Protein AF-A0A1M5IJJ0-F1 (afdb_monomer_lite)

pLDDT: mean 85.7, std 8.07, range [45.72, 94.06]

Organism: Flavobacterium johnsoniae (NCBI:txid986)

Structure (mmCIF, N/CA/C/O backbone):
data_AF-A0A1M5IJJ0-F1
#
_entry.id   AF-A0A1M5IJJ0-F1
#
loop_
_atom_site.group_PDB
_atom_site.id
_atom_site.type_symbol
_atom_site.label_atom_id
_atom_site.label_alt_id
_atom_site.label_comp_id
_atom_site.label_asym_id
_atom_site.label_entity_id
_atom_site.label_seq_id
_atom_site.pdbx_PDB_ins_code
_atom_site.Cartn_x
_atom_site.Cartn_y
_atom_site.Cartn_z
_atom_site.occupancy
_atom_site.B_iso_or_equiv
_atom_site.auth_seq_id
_atom_site.auth_comp_id
_atom_site.auth_asym_id
_atom_site.auth_atom_id
_atom_site.pdbx_PDB_model_num
ATOM 1 N N . MET A 1 1 ? 3.854 2.420 48.254 1.00 45.72 1 MET A N 1
ATOM 2 C CA . MET A 1 1 ? 2.542 1.805 47.954 1.00 45.72 1 MET A CA 1
ATOM 3 C C . MET A 1 1 ? 1.909 2.588 46.817 1.00 45.72 1 MET A C 1
ATOM 5 O O . MET A 1 1 ? 1.752 3.792 46.966 1.00 45.72 1 MET A O 1
ATOM 9 N N . SER A 1 2 ? 1.627 1.962 45.672 1.00 63.81 2 SER A N 1
ATOM 10 C CA . SER A 1 2 ? 0.898 2.624 44.582 1.00 63.81 2 SER A CA 1
ATOM 11 C C . SER A 1 2 ? -0.583 2.694 44.946 1.00 63.81 2 SER A C 1
ATOM 13 O O . SER A 1 2 ? -1.209 1.660 45.181 1.00 63.81 2 SER A O 1
ATOM 15 N N . VAL A 1 3 ? -1.131 3.903 45.017 1.00 73.94 3 VAL A N 1
ATOM 16 C CA . VAL A 1 3 ? -2.562 4.127 45.242 1.00 73.94 3 VAL A CA 1
ATOM 17 C C . VAL A 1 3 ? -3.299 3.719 43.968 1.00 73.94 3 VAL A C 1
ATOM 19 O O . VAL A 1 3 ? -3.026 4.262 42.900 1.00 73.94 3 VAL A O 1
ATOM 22 N N . ILE A 1 4 ? -4.194 2.736 44.060 1.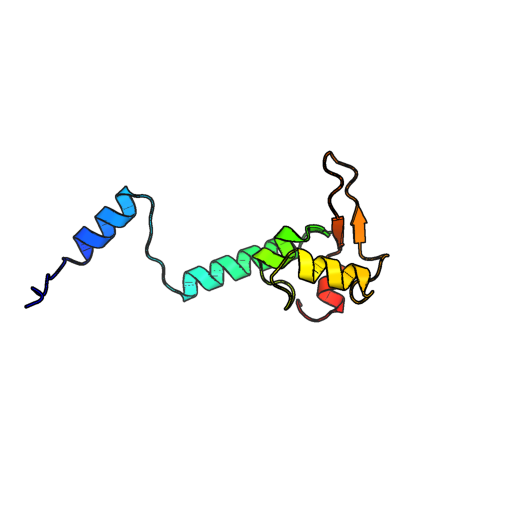00 75.25 4 ILE A N 1
ATOM 23 C CA . ILE A 1 4 ? -5.053 2.353 42.936 1.00 75.25 4 ILE A CA 1
ATOM 24 C C . ILE A 1 4 ? -6.099 3.454 42.776 1.00 75.25 4 ILE A C 1
ATOM 26 O O . ILE A 1 4 ? -6.911 3.682 43.671 1.00 75.25 4 ILE A O 1
ATOM 30 N N . GLN A 1 5 ? -6.047 4.157 41.648 1.00 79.56 5 GLN A N 1
ATOM 31 C CA . GLN A 1 5 ? -6.950 5.254 41.334 1.00 79.56 5 GLN A CA 1
ATOM 32 C C . GLN A 1 5 ? -8.009 4.749 40.353 1.00 79.56 5 GLN A C 1
ATOM 34 O O . GLN A 1 5 ? -7.692 4.347 39.234 1.00 79.56 5 GLN A O 1
ATOM 39 N N . TYR A 1 6 ? -9.264 4.731 40.790 1.00 81.19 6 TYR A N 1
ATOM 40 C CA . TYR A 1 6 ? -10.393 4.347 39.950 1.00 81.19 6 TYR A CA 1
ATOM 41 C C . TYR A 1 6 ? -10.878 5.574 39.181 1.00 81.19 6 TYR A C 1
ATOM 43 O O . TYR A 1 6 ? -11.117 6.623 39.775 1.00 81.19 6 TYR A O 1
ATOM 51 N N . ILE A 1 7 ? -11.006 5.444 37.862 1.00 82.00 7 ILE A N 1
ATOM 52 C CA . ILE A 1 7 ? -11.482 6.511 36.979 1.00 82.00 7 ILE A CA 1
ATOM 53 C C . ILE A 1 7 ? -12.855 6.109 36.451 1.00 82.00 7 ILE A C 1
ATOM 55 O O . ILE A 1 7 ? -13.056 4.967 36.032 1.00 82.00 7 ILE A O 1
ATOM 59 N N . ASN A 1 8 ? -13.799 7.048 36.453 1.00 89.62 8 ASN A N 1
ATOM 60 C CA . ASN A 1 8 ? -15.088 6.841 35.813 1.00 89.62 8 ASN A CA 1
ATOM 61 C C . ASN A 1 8 ? -14.897 6.759 34.289 1.00 89.62 8 ASN A C 1
ATOM 63 O O . ASN A 1 8 ? -14.359 7.675 33.665 1.00 89.62 8 ASN A O 1
ATOM 67 N N . ALA A 1 9 ? -15.352 5.663 33.681 1.00 84.31 9 ALA A N 1
ATOM 68 C CA . ALA A 1 9 ? -15.188 5.429 32.249 1.00 84.31 9 ALA A CA 1
ATOM 69 C C . ALA A 1 9 ? -15.823 6.535 31.385 1.00 84.31 9 ALA A C 1
ATOM 71 O O . ALA A 1 9 ? -15.252 6.909 30.362 1.00 84.31 9 ALA A O 1
ATOM 72 N N . ASN A 1 10 ? -16.961 7.095 31.802 1.00 85.06 10 ASN A N 1
ATOM 73 C CA . ASN A 1 10 ? -17.656 8.135 31.043 1.00 85.06 10 ASN A CA 1
ATOM 74 C C . ASN A 1 10 ? -16.881 9.458 31.064 1.00 85.06 10 ASN A C 1
ATOM 76 O O . ASN A 1 10 ? -16.657 10.043 30.006 1.00 85.06 10 ASN A O 1
ATOM 80 N N . GLU A 1 11 ? -16.393 9.880 32.235 1.00 87.81 11 GLU A N 1
ATOM 81 C CA . GLU A 1 11 ? -15.565 11.091 32.371 1.00 87.81 11 GLU A CA 1
ATOM 82 C C . GLU A 1 11 ? -14.270 10.981 31.558 1.00 87.81 11 GLU A C 1
ATOM 84 O O . GLU A 1 11 ? -13.835 11.936 30.911 1.00 87.81 11 GLU A O 1
ATOM 89 N N . PHE A 1 12 ? -13.673 9.788 31.533 1.00 86.69 12 PHE A N 1
ATOM 90 C CA . PHE A 1 12 ? -12.493 9.521 30.720 1.00 86.69 12 PHE A CA 1
ATOM 91 C C . PHE A 1 12 ? -12.786 9.642 29.218 1.00 86.69 12 PHE A C 1
ATOM 93 O O . PHE A 1 12 ? -12.032 10.285 28.485 1.00 86.69 12 PHE A O 1
ATOM 100 N N . ILE A 1 13 ? -13.905 9.080 28.750 1.00 85.88 13 ILE A N 1
ATOM 101 C CA . ILE A 1 13 ? -14.329 9.183 27.346 1.00 85.88 13 ILE A CA 1
ATOM 102 C C . ILE A 1 13 ? -14.593 10.644 26.955 1.00 85.88 13 ILE A C 1
ATOM 104 O O . ILE A 1 13 ? -14.197 11.067 25.867 1.00 85.88 13 ILE A O 1
ATOM 108 N N . GLU A 1 14 ? -15.233 11.433 27.818 1.00 88.12 14 GLU A N 1
ATOM 109 C CA . GLU A 1 14 ? -15.484 12.857 27.561 1.00 88.12 14 GLU A CA 1
ATOM 110 C C . GLU A 1 14 ? -14.192 13.677 27.484 1.00 88.12 14 GLU A C 1
ATOM 112 O O . GLU A 1 14 ? -14.036 14.497 26.574 1.00 88.12 14 GLU A O 1
ATOM 117 N N . GLN A 1 15 ? -13.222 13.409 28.364 1.00 88.62 15 GLN A N 1
ATOM 118 C CA . GLN A 1 15 ? -11.899 14.037 28.290 1.00 88.62 15 GLN A CA 1
ATOM 119 C C . GLN A 1 15 ? -11.133 13.682 27.014 1.00 88.62 15 GLN A C 1
ATOM 121 O O . GLN A 1 15 ? -10.388 14.510 26.489 1.00 88.62 15 GLN A O 1
ATOM 126 N N . LEU A 1 16 ? -11.277 12.459 26.505 1.00 88.62 16 LEU A N 1
ATOM 127 C CA . LEU A 1 16 ? -10.673 12.091 25.227 1.00 88.62 16 LEU A CA 1
ATOM 128 C C . LEU A 1 16 ? -11.325 12.865 24.080 1.00 88.62 16 LEU A C 1
ATOM 130 O O . LEU A 1 16 ? -10.615 13.463 23.269 1.00 88.62 16 LEU A O 1
ATOM 134 N N . LYS A 1 17 ? -12.661 12.940 24.061 1.00 86.88 17 LYS A N 1
ATOM 135 C CA . LYS A 1 17 ? -13.408 13.681 23.035 1.00 86.88 17 LYS A CA 1
ATOM 136 C C . LYS A 1 17 ? -13.055 15.166 23.015 1.00 86.88 17 LYS A C 1
ATOM 138 O O . LYS A 1 17 ? -12.862 15.714 21.933 1.00 86.88 17 LYS A O 1
ATOM 143 N N . SER A 1 18 ? -12.906 15.810 24.176 1.00 90.25 18 SER A 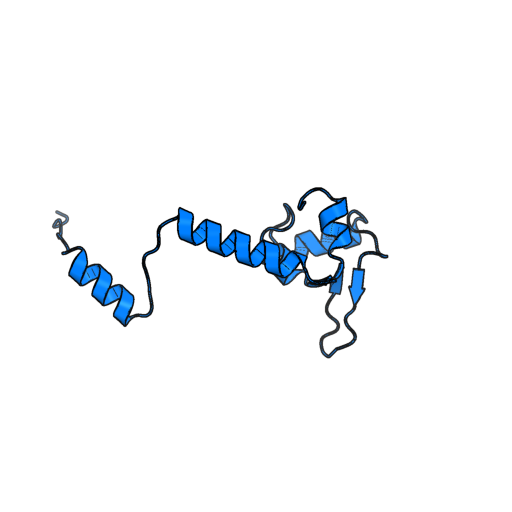N 1
ATOM 144 C CA . SER A 1 18 ? -12.518 17.230 24.251 1.00 90.25 18 SER A CA 1
ATOM 145 C C . SER A 1 18 ? -11.106 17.501 23.714 1.00 90.25 18 SER A C 1
ATOM 147 O O . SER A 1 18 ? -10.826 18.600 23.242 1.00 90.25 18 SER A O 1
ATOM 149 N N . LYS A 1 19 ? -10.236 16.483 23.702 1.00 89.38 19 LYS A N 1
ATOM 150 C CA . LYS A 1 19 ? -8.907 16.511 23.067 1.00 89.38 19 LYS A CA 1
ATOM 151 C C . LYS A 1 19 ? -8.919 16.067 21.597 1.00 89.38 19 LYS A C 1
ATOM 153 O O . LYS A 1 19 ? -7.854 15.927 20.999 1.00 89.38 19 LYS A O 1
ATOM 158 N N . GLY A 1 20 ? -10.094 15.822 21.012 1.00 84.62 20 GLY A N 1
ATOM 159 C CA . GLY A 1 20 ? -10.247 15.343 19.635 1.00 84.62 20 GLY A CA 1
ATOM 160 C C . GLY A 1 20 ? -9.923 13.857 19.441 1.00 84.62 20 GLY A C 1
ATOM 161 O O . GLY A 1 20 ? -9.692 13.423 18.314 1.00 84.62 20 GLY A O 1
ATOM 162 N N . LEU A 1 21 ? -9.884 13.073 20.521 1.00 82.88 21 LEU A N 1
ATOM 163 C CA . LEU A 1 21 ? -9.619 11.636 20.498 1.00 82.88 21 LEU A CA 1
ATOM 164 C C . LEU A 1 21 ? -10.929 10.856 20.641 1.00 82.88 21 LEU A C 1
ATOM 166 O O . LEU A 1 21 ? -11.819 11.230 21.402 1.00 82.88 21 LEU A O 1
ATOM 170 N N . VAL A 1 22 ? -11.044 9.742 19.921 1.00 81.69 22 VAL A N 1
ATOM 171 C CA . VAL A 1 22 ? -12.225 8.872 19.950 1.00 81.69 22 VAL A CA 1
ATOM 172 C C . VAL A 1 22 ? -11.773 7.434 20.155 1.00 81.69 22 VAL A C 1
ATOM 174 O O . VAL A 1 22 ? -10.826 6.981 19.514 1.00 81.69 22 VAL A O 1
ATOM 177 N N . ILE A 1 23 ? -12.454 6.720 21.051 1.00 80.19 23 ILE A N 1
ATOM 178 C CA . ILE A 1 23 ? -12.293 5.275 21.213 1.00 80.19 23 ILE A CA 1
ATOM 179 C C . ILE A 1 23 ? -13.214 4.598 20.202 1.00 80.19 23 ILE A C 1
ATOM 181 O O . ILE A 1 23 ? -14.417 4.850 20.193 1.00 80.19 23 ILE A O 1
ATOM 185 N N . VAL A 1 24 ? -12.638 3.750 19.360 1.00 78.50 24 VAL A N 1
ATOM 186 C CA . VAL A 1 24 ? -13.360 2.917 18.395 1.00 78.50 24 VAL A CA 1
ATOM 187 C C . VAL A 1 24 ? -13.037 1.458 18.654 1.00 78.50 24 VAL A C 1
ATOM 189 O O . VAL A 1 24 ? -11.975 1.136 19.198 1.00 78.50 24 VAL A O 1
ATOM 192 N N . SER A 1 25 ? -13.940 0.567 18.253 1.00 83.19 25 SER A N 1
ATOM 193 C CA . SER A 1 25 ? -13.626 -0.858 18.267 1.00 83.19 25 SER A CA 1
ATOM 194 C C . SER A 1 25 ? -12.528 -1.172 17.245 1.00 83.19 25 SER A C 1
ATOM 196 O O . SER A 1 25 ? -12.381 -0.500 16.218 1.00 83.19 25 SER A O 1
ATOM 198 N N . ILE A 1 26 ? -11.758 -2.230 17.503 1.00 79.88 26 ILE A N 1
ATOM 199 C CA . ILE A 1 26 ? -10.723 -2.675 16.563 1.00 79.88 26 ILE A CA 1
ATOM 200 C C . ILE A 1 26 ? -11.325 -3.059 15.200 1.00 79.88 26 ILE A C 1
ATOM 202 O O . ILE A 1 26 ? -10.759 -2.718 14.165 1.00 79.88 26 ILE A O 1
ATOM 206 N N . ASN A 1 27 ? -12.530 -3.639 15.194 1.00 79.06 27 ASN A N 1
ATOM 207 C CA . ASN A 1 27 ? -13.254 -4.032 13.982 1.00 79.06 27 ASN A CA 1
ATOM 208 C C . ASN A 1 27 ? -13.630 -2.824 13.108 1.00 79.06 27 ASN A C 1
ATOM 210 O O . ASN A 1 27 ? -13.490 -2.867 11.884 1.00 79.06 27 ASN A O 1
ATOM 214 N N . GLU A 1 28 ? -14.089 -1.725 13.716 1.00 78.19 28 GLU A N 1
ATOM 215 C CA . GLU A 1 28 ? -14.394 -0.484 12.988 1.00 78.19 28 GLU A CA 1
ATOM 216 C C . GLU A 1 28 ? -13.128 0.139 12.395 1.00 78.19 28 GLU A C 1
ATOM 218 O O . GLU A 1 28 ? -13.127 0.607 11.252 1.00 78.19 28 GLU A O 1
ATOM 223 N N . TYR A 1 29 ? -12.027 0.105 13.146 1.00 78.44 29 TYR A N 1
ATOM 224 C CA . TYR A 1 29 ? -10.738 0.600 12.680 1.00 78.44 29 TYR A CA 1
ATOM 225 C C . TYR A 1 29 ? -10.199 -0.205 11.484 1.00 78.44 29 TYR A C 1
ATOM 227 O O . TYR A 1 29 ? -9.726 0.375 10.500 1.00 78.44 29 TYR A O 1
ATOM 235 N N . GLU A 1 30 ? -10.306 -1.533 11.528 1.00 78.44 30 GLU A N 1
ATOM 236 C CA . GLU A 1 30 ? -9.929 -2.414 10.418 1.00 78.44 30 GLU A CA 1
ATOM 237 C C . GLU A 1 30 ? -10.830 -2.219 9.193 1.00 78.44 30 GLU A C 1
ATOM 239 O O . GLU A 1 30 ? -10.325 -2.072 8.076 1.00 78.44 30 GLU A O 1
ATOM 244 N N . SER A 1 31 ? -12.142 -2.084 9.399 1.00 77.50 31 SER A N 1
ATOM 245 C CA . SER A 1 31 ? -13.105 -1.796 8.327 1.00 77.50 31 SER A CA 1
ATOM 246 C C . SER A 1 31 ? -12.772 -0.488 7.601 1.00 77.50 31 SER A C 1
ATOM 248 O O . SER A 1 31 ? -12.770 -0.421 6.368 1.00 77.50 31 SER A O 1
ATOM 250 N N . ALA A 1 32 ? -12.410 0.562 8.346 1.00 77.06 32 ALA A N 1
ATOM 251 C CA . ALA A 1 32 ? -11.994 1.838 7.769 1.00 77.06 32 ALA A CA 1
ATOM 252 C C . ALA A 1 32 ? -10.699 1.717 6.941 1.00 77.06 32 ALA A C 1
ATOM 254 O O . ALA A 1 32 ? -10.589 2.314 5.860 1.00 77.06 32 ALA A O 1
ATOM 255 N N . LYS A 1 33 ? -9.728 0.914 7.403 1.00 78.44 33 LYS A N 1
ATOM 256 C CA . LYS A 1 33 ? -8.512 0.601 6.632 1.00 78.44 33 LYS A CA 1
ATOM 257 C C . LYS A 1 33 ? -8.839 -0.124 5.332 1.00 78.44 33 LYS A C 1
ATOM 259 O O . LYS A 1 33 ? -8.280 0.222 4.289 1.00 78.44 33 LYS A O 1
ATOM 264 N N . GLU A 1 34 ? -9.758 -1.082 5.367 1.00 79.81 34 GLU A N 1
ATOM 265 C CA . GLU A 1 34 ? -10.155 -1.832 4.179 1.00 79.81 34 GLU A CA 1
ATOM 266 C C . GLU A 1 34 ? -10.873 -0.945 3.149 1.00 79.81 34 GLU A C 1
ATOM 268 O O . GLU A 1 34 ? -10.553 -0.986 1.958 1.00 79.81 34 GLU A O 1
ATOM 273 N N . ILE A 1 35 ? -11.771 -0.061 3.595 1.00 80.31 35 ILE A N 1
ATOM 274 C CA . ILE A 1 35 ? -12.426 0.935 2.729 1.00 80.31 35 ILE A CA 1
ATOM 275 C C . ILE A 1 35 ? -11.380 1.830 2.053 1.00 80.31 35 ILE A C 1
ATOM 277 O O . ILE A 1 35 ? -11.435 2.068 0.839 1.00 80.31 35 ILE A O 1
ATOM 281 N N . LYS A 1 36 ? -10.390 2.305 2.819 1.00 83.38 36 LYS A N 1
ATOM 282 C CA . LYS A 1 36 ? -9.296 3.130 2.293 1.00 83.38 36 LYS A CA 1
ATOM 283 C C . LYS A 1 36 ? -8.466 2.365 1.259 1.00 83.38 36 LYS A C 1
ATOM 285 O O . LYS A 1 36 ? -8.193 2.907 0.186 1.00 83.38 36 LYS A O 1
ATOM 290 N N . ARG A 1 37 ? -8.135 1.099 1.530 1.00 84.44 37 ARG A N 1
ATOM 291 C CA . ARG A 1 37 ? -7.432 0.205 0.598 1.00 84.44 37 ARG A CA 1
ATOM 292 C C . ARG A 1 37 ? -8.208 0.025 -0.707 1.00 84.44 37 ARG A C 1
ATOM 294 O O . ARG A 1 37 ? -7.651 0.272 -1.776 1.00 84.44 37 ARG A O 1
ATOM 301 N N . LYS A 1 38 ? -9.508 -0.283 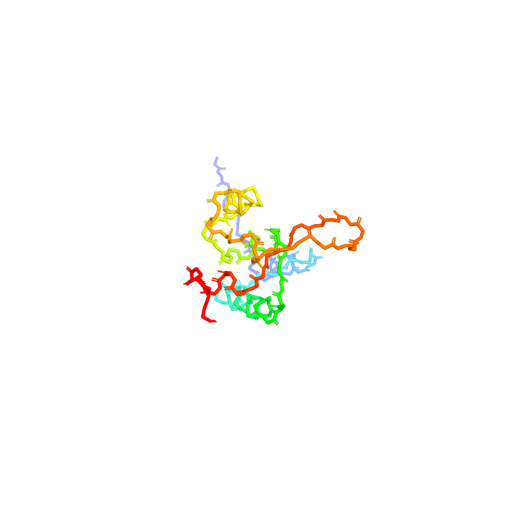-0.636 1.00 83.94 38 LYS A N 1
ATOM 302 C CA . LYS A 1 38 ? -10.390 -0.393 -1.815 1.00 83.94 38 LYS A CA 1
ATOM 303 C C . LYS A 1 38 ? -10.418 0.902 -2.629 1.00 83.94 38 LYS A C 1
ATOM 305 O O . LYS A 1 38 ? -10.347 0.864 -3.855 1.00 83.94 38 LYS A O 1
ATOM 310 N N . LYS A 1 39 ? -10.472 2.066 -1.971 1.00 87.12 39 LYS A N 1
ATOM 311 C CA . LYS A 1 39 ? -10.451 3.375 -2.648 1.00 87.12 39 LYS A CA 1
ATOM 312 C C . LYS A 1 39 ? -9.122 3.643 -3.363 1.00 87.12 39 LYS A C 1
ATOM 314 O O . LYS A 1 39 ? -9.134 4.156 -4.479 1.00 87.12 39 LYS A O 1
ATOM 319 N N . LEU A 1 40 ? -7.992 3.288 -2.750 1.00 88.12 40 LEU A N 1
ATOM 320 C CA . LEU A 1 40 ? -6.666 3.442 -3.360 1.00 88.12 40 LEU A CA 1
ATOM 321 C C . LEU A 1 40 ? -6.506 2.560 -4.599 1.00 88.12 40 LEU A C 1
ATOM 323 O O . LEU A 1 40 ? -6.012 3.027 -5.621 1.00 88.12 40 LEU A O 1
ATOM 327 N N . MET A 1 41 ? -6.995 1.324 -4.544 1.00 88.25 41 MET A N 1
ATOM 328 C CA . MET A 1 41 ? -6.874 0.358 -5.640 1.00 88.25 41 MET A CA 1
ATOM 329 C C . MET A 1 41 ? -7.743 0.681 -6.864 1.00 88.25 41 MET A C 1
ATOM 331 O O . MET A 1 41 ? -7.504 0.135 -7.937 1.00 88.25 41 MET A O 1
ATOM 335 N N . LYS A 1 42 ? -8.699 1.614 -6.742 1.00 88.31 42 LYS A N 1
ATOM 336 C CA . LYS A 1 42 ? -9.436 2.189 -7.883 1.00 88.31 42 LYS A CA 1
ATOM 337 C C . LYS A 1 42 ? -8.606 3.186 -8.701 1.00 88.31 42 LYS A C 1
ATOM 339 O O . LYS A 1 42 ? -8.999 3.537 -9.809 1.00 88.31 42 LYS A O 1
ATOM 344 N N . ARG A 1 43 ? -7.486 3.687 -8.167 1.00 90.56 43 ARG A N 1
ATOM 345 C CA . ARG A 1 43 ? -6.606 4.627 -8.879 1.00 90.56 43 ARG A CA 1
ATOM 346 C C . ARG A 1 43 ? -5.726 3.884 -9.883 1.00 90.56 43 ARG A C 1
ATOM 348 O O . ARG A 1 43 ? -5.410 2.712 -9.705 1.00 90.56 43 ARG A O 1
ATOM 355 N N . LYS A 1 44 ? -5.267 4.597 -10.915 1.00 90.75 44 LYS A N 1
ATOM 356 C CA . LYS A 1 44 ? -4.320 4.056 -11.906 1.00 90.75 44 LYS A CA 1
ATOM 357 C C . LYS A 1 44 ? -2.945 3.767 -11.296 1.00 90.75 44 LYS A C 1
ATOM 359 O O . LYS A 1 44 ? -2.315 2.770 -11.634 1.00 90.75 44 LYS A O 1
ATOM 364 N N . ALA A 1 45 ? -2.478 4.647 -10.413 1.00 92.38 45 ALA A N 1
ATOM 365 C CA . ALA A 1 45 ? -1.154 4.560 -9.818 1.00 92.38 45 ALA A CA 1
ATOM 366 C C . ALA A 1 45 ? -1.124 5.142 -8.405 1.00 92.38 45 ALA A C 1
ATOM 368 O O . ALA A 1 45 ? -1.926 6.020 -8.055 1.00 92.38 45 ALA A O 1
ATOM 369 N N . LEU A 1 46 ? -0.166 4.662 -7.622 1.00 93.00 46 LEU A N 1
ATOM 370 C CA . LEU A 1 46 ? 0.064 5.034 -6.234 1.00 93.00 46 LEU A CA 1
ATOM 371 C C . LEU A 1 46 ? 1.532 5.398 -6.028 1.00 93.00 46 LEU A C 1
ATOM 373 O O . LEU A 1 46 ? 2.425 4.838 -6.660 1.00 93.00 46 LEU A O 1
ATOM 377 N N . SER A 1 47 ? 1.783 6.335 -5.126 1.00 93.31 47 SER A N 1
ATOM 378 C CA . SER A 1 47 ? 3.140 6.666 -4.705 1.00 93.31 47 SER A CA 1
ATOM 379 C C . SER A 1 47 ? 3.712 5.587 -3.780 1.00 93.31 47 SER A C 1
ATOM 381 O O . SER A 1 47 ? 2.978 4.869 -3.098 1.00 93.31 47 SER A O 1
ATOM 383 N N . LEU A 1 48 ? 5.042 5.527 -3.676 1.00 92.69 48 LEU A N 1
ATOM 384 C CA . LEU A 1 48 ? 5.732 4.615 -2.749 1.00 92.69 48 LEU A CA 1
ATOM 385 C C . LEU A 1 48 ? 5.274 4.798 -1.292 1.00 92.69 48 LEU A C 1
ATOM 387 O O . LEU A 1 48 ? 5.219 3.839 -0.527 1.00 92.69 48 LEU A O 1
ATOM 391 N N . ALA A 1 49 ? 4.940 6.037 -0.917 1.00 91.06 49 ALA A N 1
ATOM 392 C CA . ALA A 1 49 ? 4.417 6.373 0.402 1.00 91.06 49 ALA A CA 1
ATOM 393 C C . ALA A 1 49 ? 3.058 5.725 0.657 1.00 91.06 49 ALA A C 1
ATOM 395 O O . ALA A 1 49 ? 2.883 5.050 1.662 1.00 91.0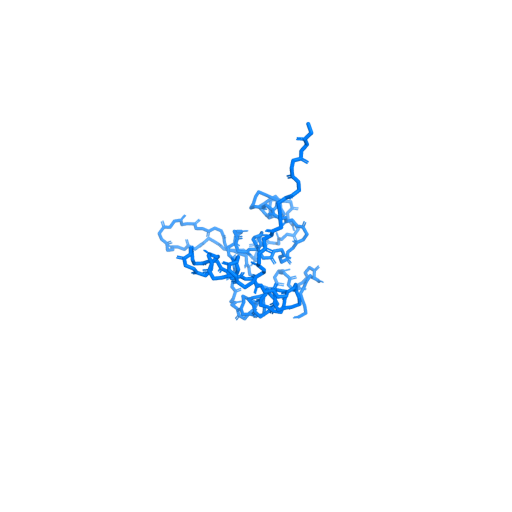6 49 ALA A O 1
ATOM 396 N N . GLU A 1 50 ? 2.129 5.873 -0.285 1.00 90.75 50 GLU A N 1
ATOM 397 C CA . GLU A 1 50 ? 0.785 5.311 -0.165 1.00 90.75 50 GLU A CA 1
ATOM 398 C C . GLU A 1 50 ? 0.815 3.781 -0.105 1.00 90.75 50 GLU A C 1
ATOM 400 O O . GLU A 1 50 ? 0.040 3.183 0.636 1.00 90.75 50 GLU A O 1
ATOM 405 N N . ILE A 1 51 ? 1.726 3.146 -0.843 1.00 90.44 51 ILE A N 1
ATOM 406 C CA . ILE A 1 51 ? 1.898 1.688 -0.830 1.00 90.44 51 ILE A CA 1
ATOM 407 C C . ILE A 1 51 ? 2.381 1.206 0.538 1.00 90.44 51 ILE A C 1
ATOM 409 O O . ILE A 1 51 ? 1.792 0.282 1.101 1.00 90.44 51 ILE A O 1
ATOM 413 N N . ALA A 1 52 ? 3.411 1.860 1.076 1.00 90.50 52 ALA A N 1
ATOM 414 C CA . ALA A 1 52 ? 4.000 1.533 2.368 1.00 90.50 52 ALA A CA 1
ATOM 415 C C . ALA A 1 52 ? 3.028 1.800 3.534 1.00 90.50 52 ALA A C 1
ATOM 417 O O . ALA A 1 52 ? 2.790 0.922 4.354 1.00 90.50 52 ALA A O 1
ATOM 418 N N . GLU A 1 53 ? 2.409 2.982 3.580 1.00 89.62 53 GLU A N 1
ATOM 419 C CA . GLU A 1 53 ? 1.527 3.410 4.679 1.00 89.62 53 GLU A CA 1
ATOM 420 C C . GLU A 1 53 ? 0.222 2.607 4.763 1.00 89.62 53 GLU A C 1
ATOM 422 O O . GLU A 1 53 ? -0.394 2.535 5.826 1.00 89.62 53 GLU A O 1
ATOM 427 N N . ASN A 1 54 ? -0.222 2.017 3.650 1.00 88.00 54 ASN A N 1
ATOM 428 C CA . ASN A 1 54 ? -1.440 1.205 3.604 1.00 88.00 54 ASN A CA 1
ATOM 429 C C . ASN A 1 54 ? -1.143 -0.299 3.507 1.00 88.00 54 ASN A C 1
ATOM 431 O O . ASN A 1 54 ? -2.069 -1.067 3.250 1.00 88.00 54 ASN A O 1
ATOM 435 N N . ASN A 1 55 ? 0.116 -0.716 3.715 1.00 86.75 55 ASN A N 1
ATOM 436 C CA . ASN A 1 55 ? 0.554 -2.116 3.691 1.00 86.75 55 ASN A CA 1
ATOM 437 C C . ASN A 1 55 ? 0.032 -2.882 2.458 1.00 86.75 55 ASN A C 1
ATOM 439 O O . ASN A 1 55 ? -0.449 -4.009 2.565 1.00 86.75 55 ASN A O 1
ATOM 443 N N . LEU A 1 56 ? 0.074 -2.245 1.280 1.00 87.19 56 LEU A N 1
ATOM 444 C CA . LEU A 1 56 ? -0.420 -2.852 0.033 1.00 87.19 56 LEU A CA 1
ATOM 445 C C . LEU A 1 56 ? 0.517 -3.942 -0.497 1.00 87.19 56 LEU A C 1
ATOM 447 O O . LEU A 1 56 ? 0.115 -4.761 -1.317 1.00 87.19 56 LEU A O 1
ATOM 451 N N . LEU A 1 57 ? 1.763 -3.924 -0.033 1.00 88.50 57 LEU A N 1
ATOM 452 C CA . LEU A 1 57 ? 2.798 -4.917 -0.269 1.00 88.50 57 LEU A CA 1
ATOM 453 C C . LEU A 1 57 ? 3.387 -5.317 1.095 1.00 88.50 57 LEU A C 1
ATOM 455 O O . LEU A 1 57 ? 3.292 -4.539 2.046 1.00 88.50 57 LEU A O 1
ATOM 459 N N . PRO A 1 58 ? 4.059 -6.477 1.206 1.00 86.44 58 PRO A N 1
ATOM 460 C CA . PRO A 1 58 ? 4.715 -6.896 2.451 1.00 86.44 58 PRO A CA 1
ATOM 461 C C . PRO A 1 58 ? 5.885 -5.984 2.862 1.00 86.44 58 PRO A C 1
ATOM 463 O O . PRO A 1 58 ? 6.411 -6.103 3.964 1.00 86.44 58 PRO A O 1
ATOM 466 N N . VAL A 1 59 ? 6.300 -5.062 1.989 1.00 89.56 59 VAL A N 1
ATOM 467 C CA . VAL A 1 59 ? 7.259 -4.003 2.305 1.00 89.56 59 VAL A CA 1
ATOM 468 C C . VAL A 1 59 ? 6.535 -2.771 2.849 1.00 89.56 59 VAL A C 1
ATOM 470 O O . VAL A 1 59 ? 5.793 -2.094 2.142 1.00 89.56 59 VAL A O 1
ATOM 473 N N . THR A 1 60 ? 6.799 -2.450 4.112 1.00 87.50 60 THR A N 1
ATOM 474 C CA . THR A 1 60 ? 6.122 -1.373 4.858 1.00 87.50 60 THR A CA 1
ATOM 475 C C . THR A 1 60 ? 6.874 -0.042 4.831 1.00 87.50 60 THR A C 1
ATOM 477 O O . THR A 1 60 ? 6.467 0.928 5.465 1.00 87.50 60 THR A O 1
ATOM 480 N N . THR A 1 61 ? 7.987 0.039 4.096 1.00 92.44 61 THR A N 1
ATOM 481 C CA . THR A 1 61 ? 8.811 1.250 4.003 1.00 92.44 61 THR A CA 1
ATOM 482 C C . THR A 1 61 ? 8.935 1.722 2.562 1.00 92.44 61 THR A C 1
ATOM 484 O O . THR A 1 61 ? 9.029 0.921 1.633 1.00 92.44 61 THR A O 1
ATOM 487 N N . LYS A 1 62 ? 9.012 3.046 2.366 1.00 92.38 62 LYS A N 1
ATOM 488 C CA . LYS A 1 62 ? 9.219 3.650 1.034 1.00 92.38 62 LYS A CA 1
ATOM 489 C C . LYS A 1 62 ? 10.483 3.114 0.361 1.00 92.38 62 LYS A C 1
ATOM 491 O O . LYS A 1 62 ? 10.473 2.863 -0.839 1.00 92.38 62 LYS A O 1
ATOM 496 N N . LYS A 1 63 ? 11.548 2.917 1.150 1.00 93.06 63 LYS A N 1
ATOM 497 C CA . LYS A 1 63 ? 12.807 2.327 0.689 1.00 93.06 63 LYS A CA 1
ATOM 498 C C . LYS A 1 63 ? 12.595 0.896 0.196 1.00 93.06 63 LYS A C 1
ATOM 500 O O . LYS A 1 63 ? 12.968 0.612 -0.928 1.00 93.06 63 LYS A O 1
ATOM 505 N N . GLY A 1 64 ? 11.907 0.047 0.961 1.00 92.25 64 GLY A N 1
ATOM 506 C CA . GLY A 1 64 ? 11.639 -1.334 0.550 1.00 92.25 64 GLY A CA 1
ATOM 507 C C . GLY A 1 64 ? 10.823 -1.436 -0.744 1.00 92.25 64 GLY A C 1
ATOM 508 O O . GLY A 1 64 ? 11.126 -2.267 -1.595 1.00 92.25 64 GLY A O 1
ATOM 509 N N . VAL A 1 65 ? 9.835 -0.553 -0.941 1.00 91.31 65 VAL A N 1
ATOM 510 C CA . VAL A 1 65 ? 9.100 -0.481 -2.219 1.00 91.31 65 VAL A CA 1
ATOM 511 C C . VAL A 1 65 ? 10.028 -0.034 -3.355 1.00 91.31 65 VAL A C 1
ATOM 513 O O . VAL A 1 65 ? 9.974 -0.592 -4.446 1.00 91.31 65 VAL A O 1
ATOM 516 N N . ASN A 1 66 ? 10.911 0.937 -3.110 1.00 92.50 66 ASN A N 1
ATOM 517 C CA . ASN A 1 66 ? 11.893 1.380 -4.100 1.00 92.50 66 ASN A CA 1
ATOM 518 C C . ASN A 1 66 ? 12.911 0.279 -4.454 1.00 92.50 66 ASN A C 1
ATOM 520 O O . ASN A 1 66 ? 13.240 0.098 -5.622 1.00 92.50 66 ASN A O 1
ATOM 524 N N . ASP A 1 67 ? 13.358 -0.504 -3.474 1.00 93.88 67 ASP A N 1
ATOM 525 C CA . ASP A 1 67 ? 14.273 -1.632 -3.678 1.00 93.88 67 ASP A CA 1
ATOM 526 C C . ASP A 1 67 ? 13.624 -2.726 -4.547 1.00 93.88 67 ASP A C 1
ATOM 528 O O . ASP A 1 67 ? 14.300 -3.394 -5.329 1.00 93.88 67 ASP A O 1
ATOM 532 N N . TRP A 1 68 ? 12.297 -2.887 -4.488 1.00 93.50 68 TRP A N 1
ATOM 533 C CA . TRP A 1 68 ? 11.555 -3.776 -5.394 1.00 93.50 68 TRP A CA 1
ATOM 534 C C . TRP A 1 68 ? 11.520 -3.283 -6.840 1.00 93.50 68 TRP A C 1
ATOM 536 O O . TRP A 1 68 ? 11.462 -4.101 -7.756 1.00 93.50 68 TRP A O 1
ATOM 546 N N . ILE A 1 69 ? 11.571 -1.968 -7.053 1.00 92.00 69 ILE A N 1
ATOM 547 C CA . ILE A 1 69 ? 11.706 -1.378 -8.390 1.00 92.00 69 ILE A CA 1
ATOM 548 C C . ILE A 1 69 ? 13.130 -1.609 -8.903 1.00 92.00 69 ILE A C 1
ATOM 550 O O . ILE A 1 69 ? 13.312 -2.077 -10.021 1.00 92.00 69 ILE A O 1
ATOM 554 N N . ILE A 1 70 ? 14.140 -1.350 -8.065 1.00 91.88 70 ILE A N 1
ATOM 555 C CA . ILE A 1 70 ? 15.558 -1.528 -8.422 1.00 91.88 70 ILE A CA 1
ATOM 556 C C . ILE A 1 70 ? 15.880 -3.000 -8.712 1.00 91.88 70 ILE A C 1
ATOM 558 O O . ILE A 1 70 ? 16.575 -3.299 -9.677 1.00 91.88 70 ILE A O 1
ATOM 562 N N . SER A 1 71 ? 15.352 -3.927 -7.910 1.00 92.56 71 SER A N 1
ATOM 563 C CA . SER A 1 71 ? 15.540 -5.372 -8.115 1.00 92.56 71 SER A CA 1
ATOM 564 C C . SER A 1 71 ? 14.729 -5.947 -9.283 1.00 92.56 71 SER A C 1
ATOM 566 O O . SER A 1 71 ? 14.884 -7.123 -9.602 1.00 92.56 71 SER A O 1
ATOM 568 N N . GLY A 1 72 ? 13.849 -5.159 -9.913 1.00 90.06 72 GLY A N 1
ATOM 569 C CA . GLY A 1 72 ? 13.009 -5.599 -11.031 1.00 90.06 72 GLY A CA 1
ATOM 570 C C . GLY A 1 72 ? 11.792 -6.442 -10.633 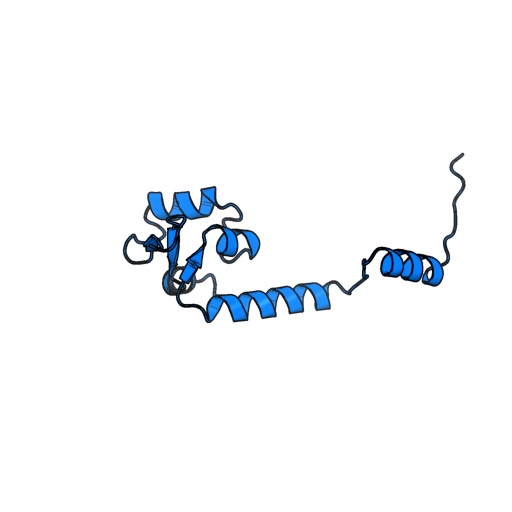1.00 90.06 72 GLY A C 1
ATOM 571 O O . GLY A 1 72 ? 11.066 -6.922 -11.505 1.00 90.06 72 GLY A O 1
ATOM 572 N N . LYS A 1 73 ? 11.519 -6.610 -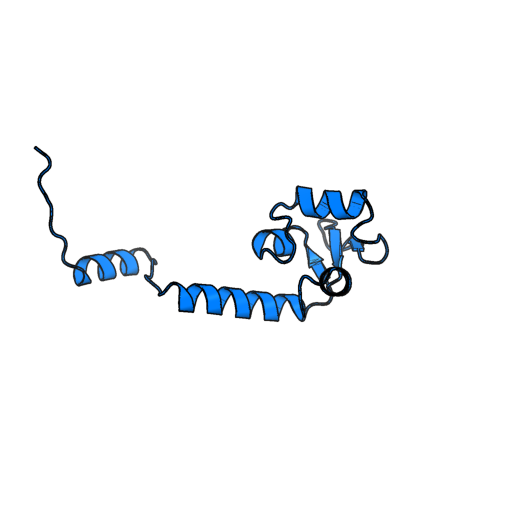9.331 1.00 91.50 73 LYS A N 1
ATOM 573 C CA . LYS A 1 73 ? 10.303 -7.289 -8.847 1.00 91.50 73 LYS A CA 1
ATOM 574 C C . LYS A 1 73 ? 9.036 -6.525 -9.250 1.00 91.50 73 LYS A C 1
ATOM 576 O O . LYS A 1 73 ? 8.028 -7.135 -9.627 1.00 91.50 73 LYS A O 1
ATOM 581 N N . ILE A 1 74 ? 9.099 -5.195 -9.199 1.00 93.00 74 ILE A N 1
ATOM 582 C CA . ILE A 1 74 ? 8.181 -4.294 -9.902 1.00 93.00 74 ILE A CA 1
ATOM 583 C C . ILE A 1 74 ? 8.851 -3.944 -11.229 1.00 93.00 74 ILE A C 1
ATOM 585 O O . ILE A 1 74 ? 9.986 -3.465 -11.235 1.00 93.00 74 ILE A O 1
ATOM 589 N N . LYS A 1 75 ? 8.173 -4.205 -12.350 1.00 91.69 75 LYS A N 1
ATOM 590 C CA . LYS A 1 75 ? 8.777 -3.992 -13.667 1.00 91.69 75 LYS A CA 1
ATOM 591 C C . LYS A 1 75 ? 8.911 -2.490 -13.952 1.00 91.69 75 LYS A C 1
ATOM 593 O O . LYS A 1 75 ? 8.033 -1.728 -13.546 1.00 91.69 75 LYS A O 1
ATOM 598 N N . PRO A 1 76 ? 9.930 -2.050 -14.711 1.00 88.75 76 PRO A N 1
ATOM 599 C CA . PRO A 1 76 ? 10.078 -0.641 -15.084 1.00 88.75 76 PRO A CA 1
ATOM 600 C C . PRO A 1 76 ? 8.838 -0.070 -15.786 1.00 88.75 76 PRO A C 1
ATOM 602 O O . PRO A 1 76 ? 8.412 1.034 -15.465 1.00 88.75 76 PRO A O 1
ATOM 605 N N . GLU A 1 77 ? 8.205 -0.861 -16.659 1.00 91.50 77 GLU A N 1
ATOM 606 C CA . GLU A 1 77 ? 6.965 -0.523 -17.382 1.00 91.50 77 GLU A CA 1
ATOM 607 C C . GLU A 1 77 ? 5.749 -0.330 -16.462 1.00 91.50 77 GLU A C 1
ATOM 609 O O . GLU A 1 77 ? 4.759 0.300 -16.829 1.00 91.50 77 GLU A O 1
ATOM 614 N N . GLU A 1 78 ? 5.822 -0.862 -15.243 1.00 91.94 78 GLU A N 1
ATOM 615 C CA . GLU A 1 78 ? 4.784 -0.733 -14.226 1.00 91.94 78 GLU A CA 1
ATOM 616 C C . GLU A 1 78 ? 4.998 0.490 -13.327 1.00 91.94 78 GLU A C 1
ATOM 618 O O . GLU A 1 78 ? 4.312 0.662 -12.315 1.00 91.94 78 GLU A O 1
ATOM 623 N N . THR A 1 79 ? 5.952 1.349 -13.682 1.00 93.75 79 THR A N 1
ATOM 624 C CA . THR A 1 79 ? 6.278 2.561 -12.941 1.00 93.75 79 THR A CA 1
ATOM 625 C C . THR A 1 79 ? 6.417 3.748 -13.876 1.00 93.75 79 THR A C 1
ATOM 627 O O . THR A 1 79 ? 6.782 3.616 -15.039 1.00 93.75 79 THR A O 1
ATOM 630 N N . TYR A 1 80 ? 6.135 4.940 -13.367 1.00 92.44 80 TYR A N 1
ATOM 631 C CA . TYR A 1 80 ? 6.455 6.177 -14.068 1.00 92.44 80 TYR A CA 1
ATOM 632 C C . TYR A 1 80 ? 6.843 7.260 -13.070 1.00 92.44 80 TYR A C 1
ATOM 634 O O . TYR A 1 80 ? 6.480 7.207 -11.893 1.00 92.44 80 TYR A O 1
ATOM 642 N N . ARG A 1 81 ? 7.583 8.264 -13.537 1.00 90.50 81 ARG A N 1
ATOM 643 C CA . ARG A 1 81 ? 7.800 9.490 -12.768 1.00 90.50 81 ARG A CA 1
ATOM 644 C C . ARG A 1 81 ? 6.709 10.487 -13.109 1.00 90.50 81 ARG A C 1
ATOM 646 O O . ARG A 1 81 ? 6.460 10.777 -14.273 1.00 90.50 81 ARG A O 1
ATOM 653 N N . GLU A 1 82 ? 6.029 10.975 -12.086 1.00 89.81 82 GLU A N 1
ATOM 654 C CA . GLU A 1 82 ? 5.028 12.019 -12.227 1.00 89.81 82 GLU A CA 1
ATOM 655 C C . GLU A 1 82 ? 5.712 13.336 -12.619 1.00 89.81 82 GLU A C 1
ATOM 657 O O . GLU A 1 82 ? 6.577 13.828 -11.896 1.00 89.81 82 GLU A O 1
ATOM 662 N N . ASN A 1 83 ? 5.303 13.921 -13.747 1.00 79.69 83 ASN A N 1
ATOM 663 C CA . ASN A 1 83 ? 5.864 15.180 -14.258 1.00 79.69 83 ASN A CA 1
ATOM 664 C C . ASN A 1 83 ? 5.396 16.422 -13.472 1.00 79.69 83 ASN A C 1
ATOM 666 O O . ASN A 1 83 ? 5.859 17.533 -13.719 1.00 79.69 83 ASN A O 1
ATOM 670 N N . SER A 1 84 ? 4.491 16.251 -12.509 1.00 75.31 84 SER A N 1
ATOM 671 C CA . SER A 1 84 ? 3.917 17.332 -11.711 1.00 75.31 84 SER A CA 1
ATOM 672 C C . SER A 1 84 ? 4.799 17.649 -10.496 1.00 75.31 84 SER A C 1
ATOM 674 O O . SER A 1 84 ? 4.786 16.948 -9.482 1.00 75.31 84 SER A O 1
ATOM 676 N N . GLY A 1 85 ? 5.566 18.736 -10.578 1.00 69.31 85 GLY A N 1
ATOM 677 C CA . GLY A 1 85 ? 6.235 19.384 -9.443 1.00 69.31 85 GLY A CA 1
ATOM 678 C C . GLY A 1 85 ? 7.429 18.627 -8.847 1.00 69.31 85 GLY A C 1
ATOM 679 O O . GLY A 1 85 ? 8.567 19.041 -9.029 1.00 69.31 85 GLY A O 1
ATOM 680 N N . LYS A 1 86 ? 7.189 17.550 -8.085 1.00 73.44 86 LYS A N 1
ATOM 681 C CA . LYS A 1 86 ? 8.222 16.878 -7.261 1.00 73.44 86 LYS A CA 1
ATOM 682 C C . LYS A 1 86 ? 8.840 15.623 -7.891 1.00 73.44 86 LYS A C 1
ATOM 684 O O . LYS A 1 86 ? 9.648 14.977 -7.230 1.00 73.44 86 LYS A O 1
ATOM 689 N N . GLY A 1 87 ? 8.463 15.248 -9.117 1.00 77.50 87 GLY A N 1
ATOM 690 C CA . GLY A 1 87 ? 9.092 14.118 -9.818 1.00 77.50 87 GLY A CA 1
ATOM 691 C C . GLY A 1 87 ? 8.911 12.772 -9.106 1.00 77.50 87 GLY A C 1
ATOM 692 O O . GLY A 1 87 ? 9.844 11.970 -9.050 1.00 77.50 87 GLY A O 1
ATOM 693 N N . ARG A 1 88 ? 7.752 12.542 -8.476 1.00 87.38 88 ARG A N 1
ATOM 694 C CA . ARG A 1 88 ? 7.530 11.359 -7.631 1.00 87.38 88 ARG A CA 1
ATOM 695 C C . ARG A 1 88 ? 7.479 10.088 -8.470 1.00 87.38 88 ARG A C 1
ATOM 697 O O . ARG A 1 88 ? 6.861 10.067 -9.529 1.00 87.38 88 ARG A O 1
ATOM 704 N N . VAL A 1 89 ? 8.079 9.014 -7.963 1.00 91.06 89 VAL A N 1
ATOM 705 C CA . VAL A 1 89 ? 7.922 7.678 -8.548 1.00 91.06 89 VAL A CA 1
ATOM 706 C C . VAL A 1 89 ? 6.545 7.137 -8.176 1.00 91.06 89 VAL A C 1
ATOM 708 O O . VAL A 1 89 ? 6.195 7.040 -6.995 1.00 91.06 89 VAL A O 1
ATOM 711 N N . MET A 1 90 ? 5.783 6.795 -9.205 1.00 93.50 90 MET A N 1
ATOM 712 C CA . MET A 1 90 ? 4.454 6.216 -9.129 1.00 93.50 90 MET A CA 1
ATOM 713 C C . MET A 1 90 ? 4.520 4.773 -9.613 1.00 93.50 90 MET A C 1
ATOM 715 O O . MET A 1 90 ? 5.152 4.478 -10.626 1.00 93.50 90 MET A O 1
ATOM 719 N N . VAL A 1 91 ? 3.846 3.882 -8.898 1.00 93.19 91 VAL A N 1
ATOM 720 C CA . VAL A 1 91 ? 3.707 2.467 -9.241 1.00 93.19 91 VAL A CA 1
ATOM 721 C C . VAL A 1 91 ? 2.272 2.233 -9.686 1.00 93.19 91 VAL A C 1
ATOM 723 O O . VAL A 1 91 ? 1.325 2.639 -9.005 1.00 93.19 91 VAL A O 1
ATOM 726 N N . LEU A 1 92 ? 2.098 1.595 -10.839 1.00 94.06 92 LEU A N 1
ATOM 727 C CA . LEU A 1 92 ? 0.785 1.248 -11.362 1.00 94.06 92 LEU A CA 1
ATOM 728 C C . LEU A 1 92 ? 0.116 0.201 -10.470 1.00 94.06 92 LEU A C 1
ATOM 730 O O . LEU A 1 92 ? 0.745 -0.750 -10.003 1.00 94.06 92 LEU A O 1
ATOM 734 N N . THR A 1 93 ? -1.193 0.333 -10.269 1.00 92.38 93 THR A N 1
ATOM 735 C CA . THR A 1 93 ? -1.954 -0.632 -9.462 1.00 92.38 93 THR A CA 1
ATOM 736 C C . THR A 1 93 ? -1.997 -2.022 -10.097 1.00 92.38 93 THR A C 1
ATOM 738 O O . THR A 1 93 ? -2.145 -3.006 -9.374 1.00 92.38 93 THR A O 1
ATOM 741 N N . CYS A 1 94 ? -1.772 -2.139 -11.413 1.00 90.88 94 CYS A N 1
ATOM 742 C CA . CYS A 1 94 ? -1.592 -3.431 -12.080 1.00 90.88 94 CYS A CA 1
ATOM 743 C C . CYS A 1 94 ? -0.385 -4.217 -11.543 1.00 90.88 94 CYS A C 1
ATOM 745 O O . CYS A 1 94 ? -0.484 -5.434 -11.424 1.00 90.88 94 CYS A O 1
ATOM 747 N N . ALA A 1 95 ? 0.698 -3.546 -11.130 1.00 92.00 95 ALA A N 1
ATOM 748 C CA . ALA A 1 95 ? 1.864 -4.197 -10.530 1.00 92.00 95 ALA A CA 1
ATOM 749 C C . ALA A 1 95 ? 1.490 -4.884 -9.212 1.00 92.00 95 ALA A C 1
ATOM 751 O O . ALA A 1 95 ? 1.859 -6.027 -8.956 1.00 92.00 95 ALA A O 1
ATOM 752 N N . ILE A 1 96 ? 0.715 -4.179 -8.384 1.00 90.19 96 ILE A N 1
ATOM 753 C CA . ILE A 1 96 ? 0.268 -4.653 -7.070 1.00 90.19 96 ILE A CA 1
ATOM 754 C C . ILE A 1 96 ? -0.664 -5.862 -7.235 1.00 90.19 96 ILE A C 1
ATOM 756 O O . ILE A 1 96 ? -0.501 -6.856 -6.529 1.00 90.19 96 ILE A O 1
ATOM 760 N N . LYS A 1 97 ? -1.582 -5.804 -8.212 1.00 89.56 97 LYS A N 1
ATOM 761 C CA . LYS A 1 97 ? -2.470 -6.923 -8.567 1.00 89.56 97 LYS A CA 1
ATOM 762 C C . LYS A 1 97 ? -1.701 -8.127 -9.108 1.00 89.56 97 LYS A C 1
ATOM 764 O O . LYS A 1 97 ? -1.905 -9.242 -8.648 1.00 89.56 97 LYS A O 1
ATOM 769 N N . ARG A 1 98 ? -0.760 -7.910 -10.036 1.00 91.31 98 ARG A N 1
ATOM 770 C CA . ARG A 1 98 ? 0.099 -8.968 -10.600 1.00 91.31 98 ARG A CA 1
ATOM 771 C C . ARG A 1 98 ? 0.894 -9.697 -9.520 1.00 91.31 98 ARG A C 1
ATOM 773 O O . ARG A 1 98 ? 1.119 -10.896 -9.627 1.00 91.31 98 ARG A O 1
ATOM 780 N N . LEU A 1 99 ? 1.348 -8.973 -8.499 1.00 87.75 99 LEU A N 1
ATOM 781 C CA . LEU A 1 99 ? 2.080 -9.548 -7.373 1.00 87.75 99 LEU A CA 1
ATOM 782 C C . LEU A 1 99 ? 1.181 -10.346 -6.407 1.00 87.75 99 LEU A C 1
ATOM 784 O O . LEU A 1 99 ? 1.709 -10.939 -5.471 1.00 87.75 99 LEU A O 1
ATOM 788 N N . GLY A 1 100 ? -0.138 -10.383 -6.629 1.00 80.56 100 GLY A N 1
ATOM 789 C CA . GLY A 1 100 ? -1.081 -11.220 -5.883 1.00 80.56 100 GLY A CA 1
ATOM 790 C C . GLY A 1 100 ? -1.396 -10.719 -4.476 1.00 80.56 100 GLY A C 1
ATOM 791 O O . GLY A 1 100 ? -1.934 -11.462 -3.666 1.00 80.56 100 GLY A O 1
ATOM 792 N N . TYR A 1 101 ? -1.048 -9.470 -4.155 1.00 76.31 101 TYR A N 1
ATOM 793 C CA . TYR A 1 101 ? -1.303 -8.902 -2.826 1.00 76.31 101 TYR A CA 1
ATOM 794 C C . TYR A 1 101 ? -2.636 -8.162 -2.737 1.00 76.31 101 TYR A C 1
ATOM 796 O O . TYR A 1 101 ? -3.000 -7.695 -1.659 1.00 76.31 101 TYR A O 1
ATOM 804 N N . VAL A 1 102 ? -3.353 -8.008 -3.851 1.00 69.50 102 VAL A N 1
ATOM 805 C CA . VAL A 1 102 ? -4.682 -7.400 -3.900 1.00 69.50 102 VAL A CA 1
ATOM 806 C C . VAL A 1 102 ? -5.491 -8.052 -5.018 1.00 69.50 102 VAL A C 1
ATOM 808 O O . VAL A 1 102 ? -5.007 -8.090 -6.150 1.00 69.50 102 VAL A O 1
ATOM 811 N N . ASP A 1 103 ? -6.713 -8.474 -4.692 1.00 56.00 103 ASP A N 1
ATOM 812 C CA . ASP A 1 103 ? -7.744 -8.930 -5.636 1.00 56.00 103 ASP A CA 1
ATOM 813 C C . ASP A 1 103 ? -8.420 -7.753 -6.378 1.00 56.00 103 ASP A C 1
ATOM 815 O O . ASP A 1 103 ? -8.830 -6.763 -5.719 1.00 56.00 103 ASP A O 1
#

Secondary structure (DSSP, 8-state):
--------HHHHHHHHHHTT-----HHHHHHHHHHHHHHHHTSSEEEHHHHHHTTSSS--SHHHHHHHHHTTSS-GGGEEE--SSS--EEEEHHHHHHTTS--

Radius of gyration: 20.12 Å; chains: 1; bounding box: 33×31×65 Å

Foldseek 3Di:
DDDDDDDDPVVVQVVCVVVVHHDDDPVVVVVVLVVVVVVVLPDQWDFLQVCLCSVLDVHNDSVVVVVCDVVCLQPPVQWDQDPPDPRTIIGGSVSSVVVVSDD

Sequence (103 aa):
MSVIQYINANEFIEQLKSKGLVIVSINEYESAKEIKRKKLMKRKALSLAEIAENNLLPVTTKKGVNDWIISGKIKPEETYRENSGKGRVMVLTCAIKRLGYVD